Protein AF-B7Q6M4-F1 (afdb_monomer)

Structure (mmCIF, N/CA/C/O backbone):
data_AF-B7Q6M4-F1
#
_entry.id   AF-B7Q6M4-F1
#
loop_
_atom_site.group_PDB
_atom_site.id
_atom_site.type_symbol
_atom_site.label_atom_id
_atom_site.label_alt_id
_atom_site.label_comp_id
_atom_site.label_asym_id
_atom_site.label_entity_id
_atom_site.label_seq_id
_atom_site.pdbx_PDB_ins_code
_atom_site.Cartn_x
_atom_site.Cartn_y
_atom_site.Cartn_z
_atom_site.occupancy
_atom_site.B_iso_or_equiv
_atom_site.auth_seq_id
_atom_site.auth_comp_id
_atom_site.auth_asym_id
_atom_site.auth_atom_id
_atom_site.pdbx_PDB_model_num
ATOM 1 N N . THR A 1 1 ? 14.318 11.261 5.575 1.00 54.81 1 THR A N 1
ATOM 2 C CA . THR A 1 1 ? 14.394 12.734 5.472 1.00 54.81 1 THR A CA 1
ATOM 3 C C . THR A 1 1 ? 13.240 13.204 4.600 1.00 54.81 1 THR A C 1
ATOM 5 O O . THR A 1 1 ? 12.628 12.363 3.962 1.00 54.81 1 THR A O 1
ATOM 8 N N . GLY A 1 2 ? 12.875 14.493 4.591 1.00 70.06 2 GLY A N 1
ATOM 9 C CA . GLY A 1 2 ? 11.740 14.980 3.777 1.00 70.06 2 GLY A CA 1
ATOM 10 C C . GLY A 1 2 ? 11.974 14.933 2.262 1.00 70.06 2 GLY A C 1
ATOM 11 O O . GLY A 1 2 ? 11.057 15.211 1.502 1.00 70.06 2 GLY A O 1
ATOM 12 N N . ASN A 1 3 ? 13.195 14.590 1.849 1.00 77.81 3 ASN A N 1
ATOM 13 C CA . ASN A 1 3 ? 13.595 14.439 0.455 1.00 77.81 3 ASN A CA 1
ATOM 14 C C . ASN A 1 3 ? 13.712 12.962 0.040 1.00 77.81 3 ASN A C 1
ATOM 16 O O . ASN A 1 3 ? 14.115 12.697 -1.088 1.00 77.81 3 ASN A O 1
ATOM 20 N N . ASP A 1 4 ? 13.422 12.021 0.946 1.00 82.06 4 ASP A N 1
ATOM 21 C CA . ASP A 1 4 ? 13.417 10.593 0.629 1.00 82.06 4 ASP A CA 1
ATOM 22 C C . ASP A 1 4 ? 11.981 10.158 0.319 1.00 82.06 4 ASP A C 1
ATOM 24 O O . ASP A 1 4 ? 11.058 10.480 1.072 1.00 82.06 4 ASP A O 1
ATOM 28 N N . GLU A 1 5 ? 11.809 9.400 -0.760 1.00 79.19 5 GLU A N 1
ATOM 29 C CA . GLU A 1 5 ? 10.536 8.761 -1.103 1.00 79.19 5 GLU A CA 1
ATOM 30 C C . GLU A 1 5 ? 10.161 7.684 -0.071 1.00 79.19 5 GLU A C 1
ATOM 32 O O . GLU A 1 5 ? 11.025 6.998 0.485 1.00 79.19 5 GLU A O 1
ATOM 37 N N . MET A 1 6 ? 8.859 7.514 0.177 1.00 80.88 6 MET A N 1
ATOM 38 C CA . MET A 1 6 ? 8.325 6.474 1.060 1.00 80.88 6 MET A CA 1
ATOM 39 C C . MET A 1 6 ? 7.414 5.530 0.278 1.00 80.88 6 MET A C 1
ATOM 41 O O . MET A 1 6 ? 6.383 5.942 -0.237 1.00 80.88 6 MET A O 1
ATOM 45 N N . CYS A 1 7 ? 7.754 4.242 0.260 1.00 79.94 7 CYS A N 1
ATOM 46 C CA . CYS A 1 7 ? 6.923 3.197 -0.333 1.00 79.94 7 CYS A CA 1
ATOM 47 C C . CYS A 1 7 ? 6.171 2.450 0.778 1.00 79.94 7 CYS A C 1
ATOM 49 O O . CYS A 1 7 ? 6.685 1.478 1.332 1.00 79.94 7 CYS A O 1
ATOM 51 N N . ASN A 1 8 ? 4.968 2.917 1.126 1.00 85.19 8 ASN A N 1
ATOM 52 C CA . ASN A 1 8 ? 4.120 2.294 2.145 1.00 85.19 8 ASN A CA 1
ATOM 53 C C . ASN A 1 8 ? 2.783 1.870 1.538 1.00 85.19 8 ASN A C 1
ATOM 55 O O . ASN A 1 8 ? 2.074 2.701 0.976 1.00 85.19 8 ASN A O 1
ATOM 59 N N . PHE A 1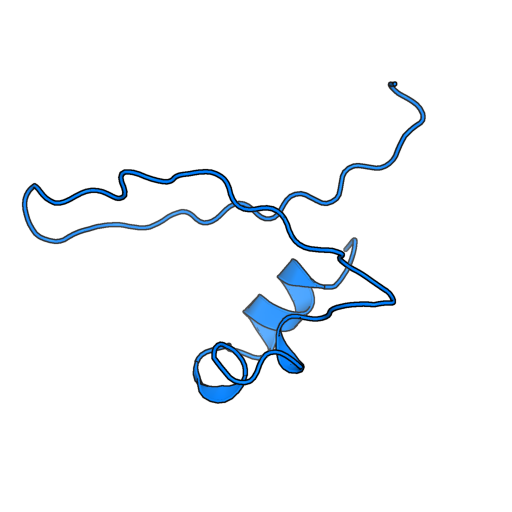 9 ? 2.403 0.609 1.734 1.00 85.88 9 PHE A N 1
ATOM 60 C CA . PHE A 1 9 ? 1.081 0.111 1.366 1.00 85.88 9 PHE A CA 1
ATOM 61 C C . PHE A 1 9 ? 0.251 -0.154 2.624 1.00 85.88 9 PHE A C 1
ATOM 63 O O . PHE A 1 9 ? 0.642 -0.946 3.485 1.00 85.88 9 PHE A O 1
ATOM 70 N N . TYR A 1 10 ? -0.890 0.526 2.748 1.00 87.69 10 TYR A N 1
ATOM 71 C CA . TYR A 1 10 ? -1.752 0.440 3.926 1.00 87.69 10 TYR A CA 1
ATOM 72 C C . TYR A 1 10 ? -2.963 -0.444 3.651 1.00 87.69 10 TYR A C 1
ATOM 74 O O . TYR A 1 10 ? -3.800 -0.129 2.808 1.00 87.69 10 TYR A O 1
ATOM 82 N N . ILE A 1 11 ? -3.088 -1.525 4.420 1.00 85.44 11 ILE A N 1
ATOM 83 C CA . ILE A 1 11 ? -4.214 -2.453 4.320 1.00 85.44 11 ILE A CA 1
ATOM 84 C C . ILE A 1 11 ? -5.176 -2.196 5.471 1.00 85.44 11 ILE A C 1
ATOM 86 O O . ILE A 1 11 ? -4.849 -2.402 6.641 1.00 85.44 11 ILE A O 1
ATOM 90 N N . MET A 1 12 ? -6.394 -1.791 5.128 1.00 88.31 12 MET A N 1
ATOM 91 C CA . MET A 1 12 ? -7.512 -1.793 6.061 1.00 88.31 12 MET A CA 1
ATOM 92 C C . MET A 1 12 ? -8.236 -3.136 5.958 1.00 88.31 12 MET A C 1
ATOM 94 O O . MET A 1 12 ? -8.652 -3.536 4.874 1.00 88.31 12 MET A O 1
ATOM 98 N N . TYR A 1 13 ? -8.389 -3.827 7.083 1.00 89.12 13 TYR A N 1
ATOM 99 C CA . TYR A 1 13 ? -9.033 -5.137 7.150 1.00 89.12 13 TYR A CA 1
ATOM 100 C C . TYR A 1 13 ? -10.029 -5.195 8.309 1.00 89.12 13 TYR A C 1
ATOM 102 O O . TYR A 1 13 ? -9.999 -4.368 9.222 1.00 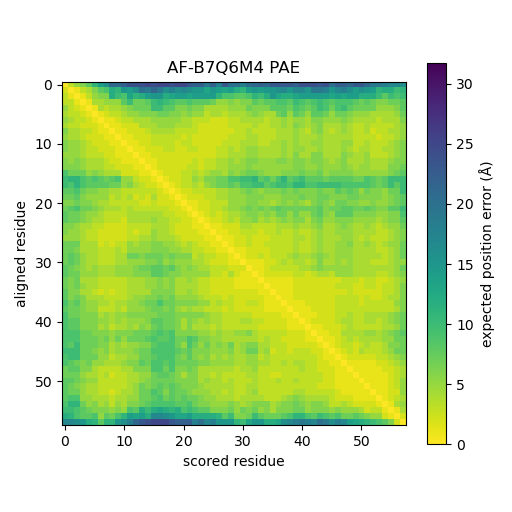89.12 13 TYR A O 1
ATOM 110 N N . TYR A 1 14 ? -10.903 -6.196 8.268 1.00 91.81 14 TYR A N 1
ATOM 111 C CA . TYR A 1 14 ? -11.787 -6.557 9.370 1.00 91.81 14 TYR A CA 1
ATOM 112 C C . TYR A 1 14 ? -11.552 -8.020 9.752 1.00 91.81 14 TYR A C 1
ATOM 114 O O . TYR A 1 14 ? -11.035 -8.800 8.951 1.00 91.81 14 TYR A O 1
ATOM 122 N N . VAL A 1 15 ? -11.923 -8.386 10.976 1.00 92.25 15 VAL A N 1
ATOM 123 C CA . VAL A 1 15 ? -11.900 -9.773 11.453 1.00 92.25 15 VAL A CA 1
ATOM 124 C C . VAL A 1 15 ? -13.271 -10.145 11.987 1.00 92.25 15 VAL A C 1
ATOM 126 O O . VAL A 1 15 ? -13.991 -9.286 12.497 1.00 92.25 15 VAL A O 1
ATOM 129 N N . ASP A 1 16 ? -13.620 -11.421 11.866 1.00 94.06 16 ASP A N 1
ATOM 130 C CA . ASP A 1 16 ? -14.742 -11.989 12.604 1.00 94.06 16 ASP A CA 1
ATOM 131 C C . ASP A 1 16 ? -14.235 -12.489 13.967 1.00 94.06 16 ASP A C 1
ATOM 133 O O . ASP A 1 16 ? -13.254 -13.235 14.044 1.00 94.06 16 ASP A O 1
ATOM 137 N N . GLY A 1 17 ? -14.866 -12.036 15.051 1.00 92.75 17 GLY A N 1
ATOM 138 C CA . GLY A 1 17 ? -14.432 -12.301 16.425 1.00 92.75 17 GLY A CA 1
ATOM 139 C C . GLY A 1 17 ? -13.311 -11.384 16.939 1.00 92.75 17 GLY A C 1
ATOM 140 O O . GLY A 1 17 ? -13.213 -10.215 16.575 1.00 92.75 17 GLY A O 1
ATOM 141 N N . ASP A 1 18 ? -12.489 -11.906 17.852 1.00 91.56 18 ASP A N 1
ATOM 142 C CA . ASP A 1 18 ? -11.515 -11.145 18.654 1.00 91.56 18 ASP A CA 1
ATOM 143 C C . ASP A 1 18 ? -10.044 -11.376 18.255 1.00 91.56 18 ASP A C 1
ATOM 145 O O . ASP A 1 18 ? -9.128 -10.767 18.815 1.00 91.56 18 ASP A O 1
ATOM 149 N N . ARG A 1 19 ? -9.795 -12.235 17.261 1.00 93.62 19 ARG A N 1
ATOM 150 C CA . ARG A 1 19 ? -8.443 -12.592 16.810 1.00 93.62 19 ARG A CA 1
ATOM 151 C C . ARG A 1 19 ? -7.928 -11.605 15.765 1.00 93.62 19 ARG A C 1
ATOM 153 O O . ARG A 1 19 ? -8.027 -11.841 14.565 1.00 93.62 19 ARG A O 1
ATOM 160 N N . ILE A 1 20 ? -7.353 -10.507 16.237 1.00 92.56 20 ILE A N 1
ATOM 161 C CA . ILE A 1 20 ? -6.704 -9.487 15.398 1.00 92.56 20 ILE A CA 1
ATOM 162 C C . ILE A 1 20 ? -5.274 -9.887 14.989 1.00 92.56 20 ILE A C 1
ATOM 164 O O . ILE A 1 20 ? -4.656 -10.746 15.622 1.00 92.56 20 ILE A O 1
ATOM 168 N N . LEU A 1 21 ? -4.716 -9.237 13.956 1.00 89.88 21 LEU A N 1
ATOM 169 C CA . LEU A 1 21 ? -3.308 -9.429 13.590 1.00 89.88 21 LEU A CA 1
ATOM 170 C C . LEU A 1 21 ? -2.388 -8.885 14.691 1.00 89.88 21 LEU A C 1
ATOM 172 O O . LEU A 1 21 ? -2.488 -7.719 15.091 1.00 89.88 21 LEU A O 1
ATOM 176 N N . ASN A 1 22 ? -1.459 -9.729 15.140 1.00 90.88 22 ASN A N 1
ATOM 177 C CA . ASN A 1 22 ? -0.405 -9.332 16.075 1.00 90.88 22 ASN A CA 1
ATOM 178 C C . ASN A 1 22 ? 0.707 -8.547 15.364 1.00 90.88 22 ASN A C 1
ATOM 180 O O . ASN A 1 22 ? 1.203 -7.560 15.903 1.00 90.88 22 ASN A O 1
ATOM 184 N N . GLU A 1 23 ? 1.064 -8.955 14.146 1.00 90.75 23 GLU A N 1
ATOM 185 C CA . GLU A 1 23 ? 2.041 -8.271 13.301 1.00 90.75 23 GLU A CA 1
ATOM 186 C C . GLU A 1 23 ? 1.319 -7.324 12.341 1.00 90.75 23 GLU A C 1
ATOM 188 O O . GLU A 1 23 ? 0.478 -7.739 11.546 1.00 90.75 23 GLU A O 1
ATOM 193 N N . LYS A 1 24 ? 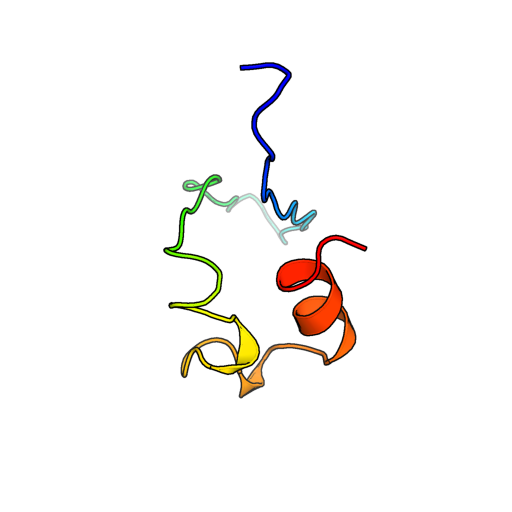1.601 -6.025 12.473 1.00 88.81 24 LYS A N 1
ATOM 194 C CA . LYS A 1 24 ? 0.898 -4.950 11.750 1.00 88.81 24 LYS A CA 1
ATOM 195 C C . LYS A 1 24 ? 1.778 -4.235 10.729 1.00 88.81 24 LYS A C 1
ATOM 197 O O . LYS A 1 24 ? 1.302 -3.332 10.049 1.00 88.81 24 LYS A O 1
ATOM 202 N N . GLN A 1 25 ? 3.061 -4.575 10.679 1.00 91.38 25 GLN A N 1
ATOM 203 C CA . GLN A 1 25 ? 4.049 -3.913 9.841 1.00 91.38 25 GLN A CA 1
ATOM 204 C C . GLN A 1 25 ? 4.912 -4.977 9.185 1.00 91.38 25 GLN A C 1
ATOM 206 O O . GLN A 1 25 ? 5.493 -5.803 9.880 1.00 91.38 25 GLN A O 1
ATOM 211 N N . CYS A 1 26 ? 5.002 -4.915 7.862 1.00 87.69 26 CYS A N 1
ATOM 212 C CA . CYS A 1 26 ? 5.810 -5.817 7.057 1.00 87.69 26 CYS A CA 1
ATOM 213 C C . CYS A 1 26 ? 6.714 -4.985 6.147 1.00 87.69 26 CYS A C 1
ATOM 215 O O . CYS A 1 26 ? 6.321 -3.907 5.698 1.00 87.69 26 CYS A O 1
ATOM 217 N N . PHE A 1 27 ? 7.905 -5.501 5.852 1.00 89.19 27 PHE A N 1
ATOM 218 C CA . PHE A 1 27 ? 8.852 -4.876 4.933 1.00 89.19 27 PHE A CA 1
ATOM 219 C C . PHE A 1 27 ? 9.258 -5.880 3.861 1.00 89.19 27 PHE A C 1
ATOM 221 O O . PHE A 1 27 ? 9.433 -7.065 4.140 1.00 89.19 27 PHE A O 1
ATOM 228 N N . SER A 1 28 ? 9.431 -5.392 2.639 1.00 86.19 28 SER A N 1
ATOM 229 C CA . SER A 1 28 ? 9.962 -6.171 1.524 1.00 86.19 28 SER A CA 1
ATOM 230 C C . SER A 1 28 ? 11.082 -5.392 0.845 1.00 86.19 28 SER A C 1
ATOM 232 O O . SER A 1 28 ? 11.257 -4.199 1.096 1.00 86.19 28 SER A O 1
ATOM 234 N N . TYR A 1 29 ? 11.840 -6.063 -0.022 1.00 87.19 29 TYR A N 1
ATOM 235 C CA . TYR A 1 29 ? 12.887 -5.411 -0.809 1.00 87.19 29 TYR A CA 1
ATOM 236 C C . TYR A 1 29 ? 12.344 -4.355 -1.781 1.00 87.19 29 TYR A C 1
ATOM 238 O O . TYR A 1 29 ? 13.092 -3.458 -2.160 1.00 87.19 29 TYR A O 1
ATOM 246 N N . GLY A 1 30 ? 11.068 -4.454 -2.168 1.00 83.19 30 GLY A N 1
ATOM 247 C CA . GLY A 1 30 ? 10.448 -3.581 -3.160 1.00 83.19 30 GLY A CA 1
ATOM 248 C C . GLY A 1 30 ? 11.113 -3.634 -4.548 1.00 83.19 30 GLY A C 1
ATOM 249 O O . GLY A 1 30 ? 12.026 -4.435 -4.798 1.00 83.19 30 GLY A O 1
ATOM 250 N N . PRO A 1 31 ? 10.655 -2.787 -5.482 1.00 82.50 31 PRO A N 1
ATOM 251 C CA . PRO A 1 31 ? 11.232 -2.678 -6.817 1.00 82.50 31 PRO A CA 1
ATOM 252 C C . PRO A 1 31 ? 12.719 -2.270 -6.806 1.00 82.50 31 PRO A C 1
ATOM 254 O O . PRO A 1 31 ? 13.139 -1.495 -5.947 1.00 82.50 31 PRO A O 1
ATOM 257 N N . PRO A 1 32 ? 13.533 -2.727 -7.779 1.00 84.69 32 PRO A N 1
ATOM 258 C CA . PRO A 1 32 ? 13.199 -3.666 -8.856 1.00 84.69 32 PRO A CA 1
ATOM 259 C C . PRO A 1 32 ? 13.369 -5.143 -8.452 1.00 84.69 32 PRO A C 1
ATOM 261 O O . PRO A 1 32 ? 13.250 -6.026 -9.297 1.00 84.69 32 PRO A O 1
ATOM 264 N N . ILE A 1 33 ? 13.717 -5.421 -7.192 1.00 88.81 33 ILE A N 1
ATOM 265 C CA . ILE A 1 33 ? 14.089 -6.764 -6.725 1.00 88.81 33 ILE A CA 1
ATOM 266 C C . ILE A 1 33 ? 12.857 -7.626 -6.432 1.00 88.81 33 ILE A C 1
ATOM 268 O O . ILE A 1 33 ? 12.904 -8.841 -6.609 1.00 88.81 33 ILE A O 1
ATOM 272 N N . TYR A 1 34 ? 11.761 -7.012 -5.989 1.00 86.81 34 TYR A N 1
ATOM 273 C CA . TYR A 1 34 ? 10.550 -7.702 -5.571 1.00 86.81 34 TYR A CA 1
ATOM 274 C C . TYR A 1 34 ? 9.292 -6.940 -5.995 1.00 86.81 34 TYR A C 1
ATOM 276 O O . TYR A 1 34 ? 9.180 -5.735 -5.778 1.00 86.81 34 TYR A O 1
ATOM 284 N N . TYR A 1 35 ? 8.331 -7.684 -6.544 1.00 86.75 35 TYR A N 1
ATOM 285 C CA . TYR A 1 35 ? 6.989 -7.219 -6.890 1.00 86.75 35 TYR A CA 1
ATOM 286 C C . TYR A 1 35 ? 5.958 -8.231 -6.394 1.00 86.75 35 TYR A C 1
ATOM 288 O O . TYR A 1 35 ? 6.189 -9.439 -6.468 1.00 86.75 35 TYR A O 1
ATOM 296 N N . TRP A 1 36 ? 4.798 -7.767 -5.941 1.00 87.44 36 TRP A N 1
ATOM 297 C CA . TR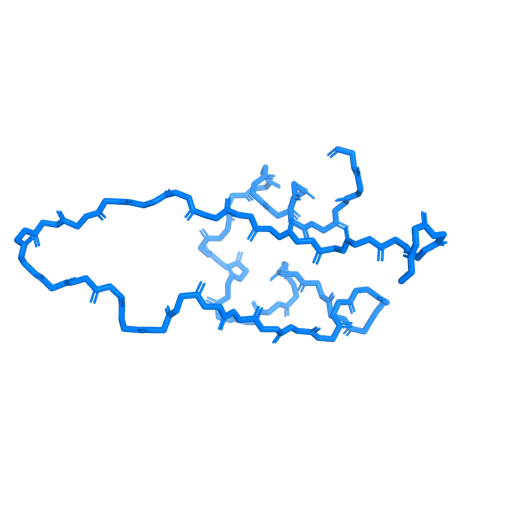P A 1 36 ? 3.798 -8.631 -5.307 1.00 87.44 36 TRP A CA 1
ATOM 298 C C . TRP A 1 36 ? 3.249 -9.706 -6.262 1.00 87.44 36 TRP A C 1
ATOM 300 O O . TRP A 1 36 ? 3.142 -10.867 -5.878 1.00 87.44 36 TRP A O 1
ATOM 310 N N . HIS A 1 37 ? 3.029 -9.385 -7.543 1.00 87.00 37 HIS A N 1
ATOM 311 C CA . HIS A 1 37 ? 2.629 -10.371 -8.561 1.00 87.00 37 HIS A CA 1
ATOM 312 C C . HIS A 1 37 ? 3.676 -11.464 -8.834 1.00 87.00 37 HIS A C 1
ATOM 314 O O . HIS A 1 37 ? 3.377 -12.456 -9.501 1.00 87.00 37 HIS A O 1
ATOM 320 N N . SER A 1 38 ? 4.931 -11.253 -8.429 1.00 88.56 38 SER A N 1
ATOM 321 C CA . S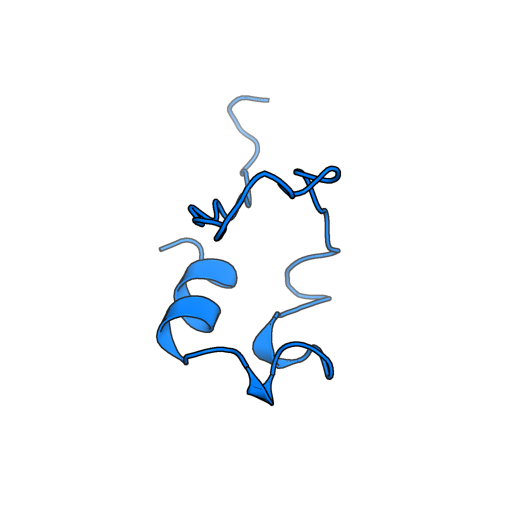ER A 1 38 ? 6.004 -12.236 -8.601 1.00 88.56 38 SER A CA 1
ATOM 322 C C . SER A 1 38 ? 6.130 -13.175 -7.403 1.00 88.56 38 SER A C 1
ATOM 324 O O . SER A 1 38 ? 6.794 -14.204 -7.514 1.00 88.56 38 SER A O 1
ATOM 326 N N . ASP A 1 39 ? 5.470 -12.850 -6.287 1.00 89.31 39 ASP A N 1
ATOM 327 C CA . ASP A 1 39 ? 5.481 -13.666 -5.083 1.00 89.31 39 ASP A CA 1
ATOM 328 C C . ASP A 1 39 ? 4.592 -14.906 -5.270 1.00 89.31 39 ASP A C 1
ATOM 330 O O . ASP A 1 39 ? 3.385 -14.763 -5.491 1.00 89.31 39 ASP A O 1
ATOM 334 N N . PRO A 1 40 ? 5.142 -16.131 -5.168 1.00 89.88 40 PRO A N 1
ATOM 335 C CA . PRO A 1 40 ? 4.363 -17.354 -5.333 1.00 89.88 40 PRO A CA 1
ATOM 336 C C . PRO A 1 40 ? 3.202 -17.501 -4.344 1.00 89.88 40 PRO A C 1
ATOM 338 O O . PRO A 1 40 ? 2.262 -18.229 -4.644 1.00 89.88 40 PRO A O 1
ATOM 341 N N . LEU A 1 41 ? 3.270 -16.853 -3.178 1.00 88.81 41 LEU A N 1
ATOM 342 C CA . LEU A 1 41 ? 2.22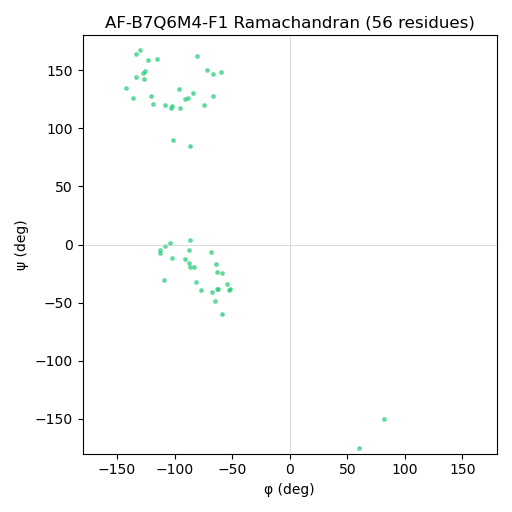8 -16.910 -2.154 1.00 88.81 41 LEU A CA 1
ATOM 343 C C . LEU A 1 41 ? 1.130 -15.868 -2.362 1.00 88.81 41 LEU A C 1
ATOM 345 O O . LEU A 1 41 ? 0.060 -16.021 -1.789 1.00 88.81 41 LEU A O 1
ATOM 349 N N . LEU A 1 42 ? 1.387 -14.813 -3.139 1.00 87.00 42 LEU A N 1
ATOM 350 C CA . LEU A 1 42 ? 0.422 -13.731 -3.346 1.00 87.00 42 LEU A CA 1
ATOM 351 C C . LEU A 1 42 ? -0.162 -13.720 -4.755 1.00 87.00 42 LEU A C 1
ATOM 353 O O . LEU A 1 42 ? -1.303 -13.309 -4.936 1.00 87.00 42 LEU A O 1
ATOM 357 N N . ARG A 1 43 ? 0.591 -14.164 -5.766 1.00 83.12 43 ARG A N 1
ATOM 358 C CA . ARG A 1 43 ? 0.227 -13.994 -7.180 1.00 83.12 43 ARG A CA 1
ATOM 359 C C . ARG A 1 43 ? -1.185 -14.467 -7.515 1.00 83.12 43 ARG A C 1
ATOM 361 O O . ARG A 1 43 ? -1.852 -13.827 -8.323 1.00 83.12 43 ARG A O 1
ATOM 368 N N . ASP A 1 44 ? -1.617 -15.568 -6.915 1.00 87.56 44 ASP A N 1
ATOM 369 C CA . ASP A 1 44 ? -2.902 -16.186 -7.239 1.00 87.56 44 ASP A CA 1
ATOM 370 C C . ASP A 1 44 ? -4.066 -15.593 -6.408 1.00 87.56 44 ASP A C 1
ATOM 372 O O . ASP A 1 44 ? -5.224 -15.727 -6.799 1.00 87.56 44 ASP A O 1
ATOM 376 N N . ASP A 1 45 ? -3.760 -14.871 -5.322 1.00 88.25 45 ASP A N 1
ATOM 377 C CA . ASP A 1 45 ? -4.730 -14.228 -4.421 1.00 88.25 45 ASP A CA 1
ATOM 378 C C . ASP A 1 45 ? -4.865 -12.709 -4.654 1.00 88.25 45 ASP A C 1
ATOM 380 O O . ASP A 1 45 ? -5.782 -12.059 -4.140 1.00 88.25 45 ASP A O 1
ATOM 384 N N . LEU A 1 46 ? -3.967 -12.110 -5.441 1.00 85.44 46 LEU A N 1
ATOM 385 C CA . LEU A 1 46 ? -3.993 -10.684 -5.750 1.00 85.44 46 LEU A CA 1
ATOM 386 C C . LEU A 1 46 ? -4.942 -10.370 -6.902 1.00 85.44 46 LEU A C 1
ATOM 388 O O . LEU A 1 46 ? -4.845 -10.906 -8.006 1.00 85.44 46 LEU A O 1
ATOM 392 N N . THR A 1 47 ? -5.810 -9.384 -6.684 1.00 87.88 47 THR A N 1
ATOM 393 C CA . THR A 1 47 ? -6.483 -8.730 -7.808 1.00 87.88 47 THR A CA 1
ATOM 394 C C . THR A 1 47 ? -5.485 -7.861 -8.572 1.00 87.88 47 THR A C 1
ATOM 396 O O . THR A 1 47 ? -4.567 -7.291 -7.977 1.00 87.88 47 THR A O 1
ATOM 399 N N . ALA A 1 48 ? -5.698 -7.702 -9.882 1.00 84.38 48 ALA A N 1
ATOM 400 C CA . ALA A 1 48 ? -4.854 -6.845 -10.718 1.00 84.38 48 ALA A CA 1
ATOM 401 C C . ALA A 1 48 ? -4.723 -5.424 -10.142 1.00 84.38 48 ALA A C 1
ATOM 403 O O . ALA A 1 48 ? -3.626 -4.878 -10.118 1.00 84.38 48 ALA A O 1
ATOM 404 N N . LYS A 1 49 ? -5.822 -4.888 -9.593 1.00 85.75 49 LYS A N 1
ATOM 405 C CA . LYS A 1 49 ? -5.858 -3.564 -8.970 1.00 85.75 49 LYS A CA 1
ATOM 406 C C . LYS A 1 49 ? -4.991 -3.475 -7.712 1.00 85.75 49 LYS A C 1
ATOM 408 O O . LYS A 1 49 ? -4.192 -2.564 -7.597 1.00 85.75 49 LYS A O 1
ATOM 413 N N . VAL A 1 50 ? -5.108 -4.436 -6.791 1.00 85.69 50 VAL A N 1
ATOM 414 C CA . VAL A 1 50 ? -4.283 -4.439 -5.565 1.00 85.69 50 VAL A CA 1
ATOM 415 C C . VAL A 1 50 ? -2.801 -4.551 -5.911 1.00 85.69 50 VAL A C 1
ATOM 417 O O . VAL A 1 50 ? -1.972 -3.918 -5.268 1.00 85.69 50 VAL A O 1
ATOM 420 N N . ASN A 1 51 ? -2.457 -5.346 -6.925 1.00 84.44 51 ASN A N 1
ATOM 421 C CA . ASN A 1 51 ? -1.072 -5.461 -7.358 1.00 84.44 51 ASN A CA 1
ATOM 422 C C . ASN A 1 51 ? -0.530 -4.168 -7.990 1.00 84.44 51 ASN A C 1
ATOM 424 O O . ASN A 1 51 ? 0.629 -3.841 -7.744 1.00 84.44 51 ASN A O 1
ATOM 428 N N .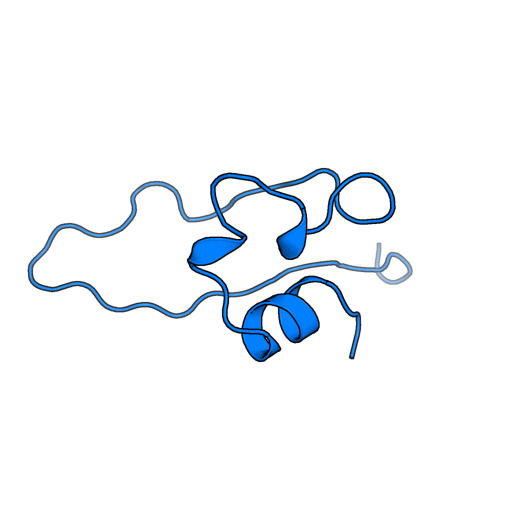 GLU A 1 52 ? -1.333 -3.481 -8.808 1.00 84.75 52 GLU A N 1
ATOM 429 C CA . GLU A 1 52 ? -0.995 -2.170 -9.375 1.00 84.75 52 GLU A CA 1
ATOM 430 C C . GLU A 1 52 ? -0.748 -1.172 -8.239 1.00 84.75 52 GLU A C 1
ATOM 432 O O . GLU A 1 52 ? 0.399 -0.784 -8.041 1.00 84.75 52 GLU A O 1
ATOM 437 N N . ASP A 1 53 ? -1.752 -0.935 -7.389 1.00 84.69 53 ASP A N 1
ATOM 438 C CA . ASP A 1 53 ? -1.687 0.006 -6.262 1.00 84.69 53 ASP A CA 1
ATOM 439 C C . ASP A 1 53 ? -0.501 -0.276 -5.304 1.00 84.69 53 ASP A C 1
ATOM 441 O O . ASP A 1 53 ? 0.064 0.640 -4.712 1.00 84.69 53 ASP A O 1
ATOM 445 N N . ALA A 1 54 ? -0.112 -1.545 -5.111 1.00 81.44 54 ALA A N 1
ATOM 446 C CA . ALA A 1 54 ? 1.001 -1.919 -4.229 1.00 81.44 54 ALA A CA 1
ATOM 447 C C . ALA A 1 54 ? 2.391 -1.813 -4.882 1.00 81.44 54 ALA A C 1
ATOM 449 O O . ALA A 1 54 ? 3.400 -1.805 -4.174 1.00 81.44 54 ALA A O 1
ATOM 450 N N . SER A 1 55 ? 2.460 -1.791 -6.216 1.00 77.94 55 SER A N 1
ATOM 451 C CA . SER A 1 55 ? 3.717 -1.846 -6.976 1.00 77.94 55 SER A CA 1
ATOM 452 C C . SER A 1 55 ? 4.031 -0.555 -7.737 1.00 77.94 55 SER A C 1
ATOM 454 O O . SER A 1 55 ? 5.120 -0.448 -8.309 1.00 77.94 55 SER A O 1
ATOM 456 N N . THR A 1 56 ? 3.105 0.405 -7.764 1.00 73.62 56 THR A N 1
ATOM 457 C CA . THR A 1 56 ? 3.249 1.709 -8.422 1.00 73.62 56 THR A CA 1
ATOM 458 C C . THR A 1 56 ? 3.227 2.855 -7.410 1.00 73.62 56 THR A C 1
ATOM 460 O O . THR A 1 56 ? 2.801 2.693 -6.273 1.00 73.62 56 THR A O 1
ATOM 463 N N . LEU A 1 57 ? 3.752 4.017 -7.813 1.00 66.06 57 LEU A N 1
ATOM 464 C CA . LEU A 1 57 ? 3.764 5.247 -7.003 1.00 66.06 57 LEU A CA 1
ATOM 465 C C . LEU A 1 57 ? 2.493 6.103 -7.182 1.00 66.06 57 LEU A C 1
ATOM 467 O O . LEU A 1 57 ? 2.370 7.129 -6.516 1.00 66.06 57 LEU A O 1
ATOM 471 N N . ASP A 1 58 ? 1.600 5.693 -8.086 1.00 58.28 58 ASP A N 1
ATOM 472 C CA . ASP A 1 58 ? 0.401 6.428 -8.512 1.00 58.28 58 ASP A CA 1
ATOM 473 C C . ASP A 1 58 ? -0.871 5.948 -7.801 1.00 58.28 58 ASP A C 1
ATOM 475 O O . ASP A 1 58 ? -1.048 4.712 -7.695 1.00 58.28 58 ASP A O 1
#

Foldseek 3Di:
DVPDDDQDDADDDDDDPDDDDPDRDDDDPAPPVDFQCVDPVRVVVDDPVNRPVNRDPD

InterPro domains:
  IPR008977 PHM/PNGase F domain superfamily [SSF49742] (1-41)
  I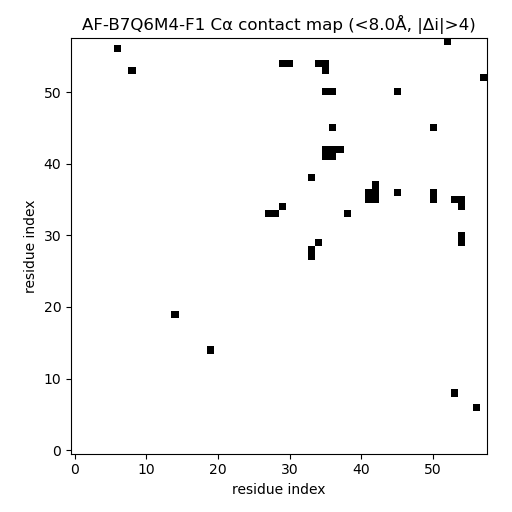PR014784 Copper type II, ascorbate-dependent monooxygenase-like, C-terminal [G3DSA:2.60.120.230] (1-42)
  IPR024548 Copper type II ascorbate-dependent monooxygenase, C-terminal [PF03712] (2-37)

Organism: Ixodes scapularis (NCBI:txid6945)

Mean predicted aligned error: 5.15 Å

pLDDT: mean 84.95, std 7.55, range [54.81, 94.06]

Sequence (58 aa):
TGNDEMCNFYIMYYVDGDRILNEKQCFSYGPPIYYWHSDPLLRDDLTAKVNEDASTLD

Solvent-accessi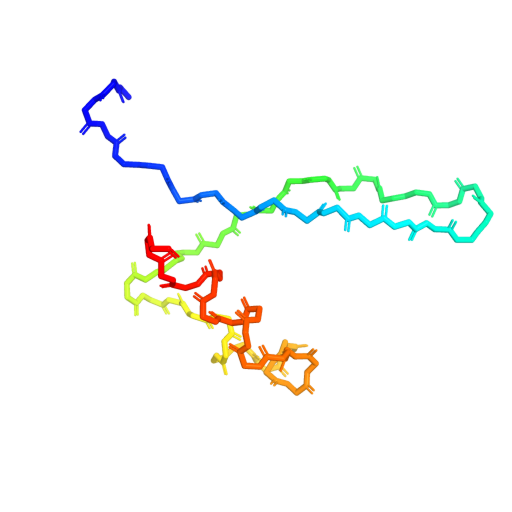ble surface area (backbone atoms only — not comparable to full-atom values): 4291 Å² total; per-residue (Å²): 109,97,88,55,89,81,95,79,80,87,84,88,83,86,69,86,81,85,77,69,80,86,78,88,79,86,86,76,84,38,77,94,83,40,52,61,72,74,35,88,88,37,39,88,77,52,51,73,63,60,41,47,58,67,68,47,98,113

Secondary structure (DSSP, 8-state):
-TTS-----PPP---SSS---S--------TTT--GGG-TTTTTT--HHHHHHHHS--

Radius of gyration: 13.65 Å; Cα contacts (8 Å, |Δi|>4): 22; chains: 1; bounding box: 29×32×29 Å